Protein AF-A0A382YQ74-F1 (afdb_monomer)

Structure (mmCIF, N/CA/C/O backbone):
data_AF-A0A382YQ74-F1
#
_entry.id   AF-A0A382YQ74-F1
#
loop_
_atom_site.group_PDB
_atom_site.id
_atom_site.type_symbol
_atom_site.label_atom_id
_atom_site.label_alt_id
_atom_site.label_comp_id
_atom_site.label_asym_id
_atom_site.label_entity_id
_atom_site.label_seq_id
_atom_site.pdbx_PDB_ins_code
_atom_site.Cartn_x
_atom_site.Cartn_y
_atom_site.Cartn_z
_atom_site.occupancy
_atom_site.B_iso_or_equiv
_atom_site.auth_seq_id
_atom_site.auth_comp_id
_atom_site.auth_asym_id
_atom_site.auth_atom_id
_atom_site.pdbx_PDB_model_num
ATOM 1 N N . MET A 1 1 ? -22.605 9.521 -0.041 1.00 61.28 1 MET A N 1
ATOM 2 C CA . MET A 1 1 ? -22.144 8.118 0.072 1.00 61.28 1 MET A CA 1
ATOM 3 C C . MET A 1 1 ? -22.675 7.537 1.375 1.00 61.28 1 MET A C 1
ATOM 5 O O . MET A 1 1 ? -22.743 8.273 2.349 1.00 61.28 1 MET A O 1
ATOM 9 N N . LYS A 1 2 ? -23.101 6.265 1.387 1.00 82.38 2 LYS A N 1
ATOM 10 C CA . LYS A 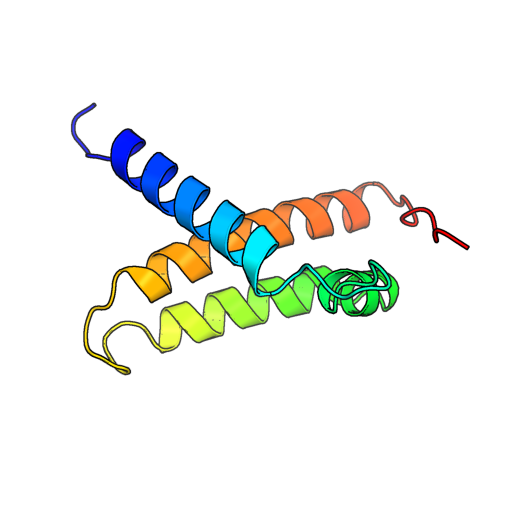1 2 ? -23.606 5.578 2.598 1.00 82.38 2 LYS A CA 1
ATOM 11 C C . LYS A 1 2 ? -22.477 5.175 3.556 1.00 82.38 2 LYS A C 1
ATOM 13 O O . LYS A 1 2 ? -22.715 4.978 4.742 1.00 82.38 2 LYS A O 1
ATOM 18 N N . PHE A 1 3 ? -21.263 5.054 3.030 1.00 87.44 3 PHE A N 1
ATOM 19 C CA . PHE A 1 3 ? -20.076 4.635 3.759 1.00 87.44 3 PHE A CA 1
ATOM 20 C C . PHE A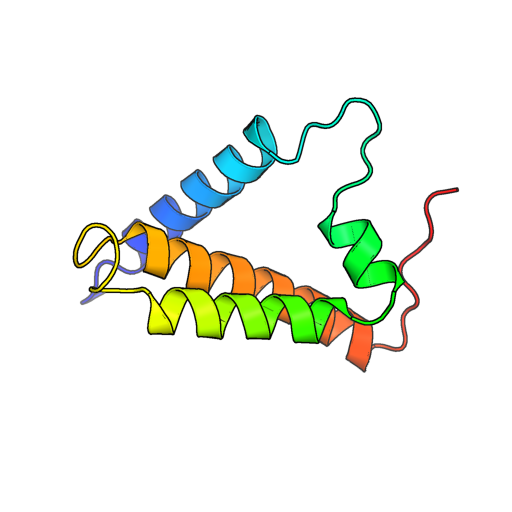 1 3 ? -19.038 5.757 3.782 1.00 87.44 3 PHE A C 1
ATOM 22 O O . PHE A 1 3 ? -18.997 6.601 2.886 1.00 87.44 3 PHE A O 1
ATOM 29 N N . ASN A 1 4 ? -18.164 5.729 4.788 1.00 90.50 4 ASN A N 1
ATOM 30 C CA . ASN A 1 4 ? -17.101 6.718 4.996 1.00 90.50 4 ASN A CA 1
ATOM 31 C C . ASN A 1 4 ? -15.880 6.465 4.089 1.00 90.50 4 ASN A C 1
ATOM 33 O O . ASN A 1 4 ? -14.739 6.632 4.512 1.00 90.50 4 ASN A O 1
ATOM 37 N N . GLU A 1 5 ? -16.109 6.011 2.857 1.00 91.31 5 GLU A N 1
ATOM 38 C CA . GLU A 1 5 ? -15.061 5.630 1.903 1.00 91.31 5 GLU A CA 1
ATOM 39 C C . GLU A 1 5 ? -14.109 6.791 1.636 1.00 91.31 5 GLU A C 1
ATOM 41 O O . GLU A 1 5 ? -12.902 6.606 1.716 1.00 91.31 5 GLU A O 1
ATOM 46 N N . HIS A 1 6 ? -14.639 7.999 1.430 1.00 93.81 6 HIS A N 1
ATOM 47 C CA . HIS A 1 6 ? -13.823 9.188 1.195 1.00 93.81 6 HIS A CA 1
ATOM 48 C C . HIS A 1 6 ? -12.867 9.485 2.362 1.00 93.81 6 HIS A C 1
ATOM 50 O O . HIS A 1 6 ? -11.671 9.660 2.155 1.00 93.81 6 HIS A O 1
ATOM 56 N N . THR A 1 7 ? -13.365 9.460 3.603 1.00 94.88 7 THR A N 1
ATOM 57 C CA . THR A 1 7 ? -12.522 9.632 4.797 1.00 94.88 7 THR A CA 1
ATOM 58 C C . THR A 1 7 ? -11.474 8.527 4.904 1.00 94.88 7 THR A C 1
ATOM 60 O O . THR A 1 7 ? -10.314 8.809 5.170 1.00 94.88 7 THR A O 1
ATOM 63 N N . ASN A 1 8 ? -11.854 7.271 4.654 1.00 95.31 8 ASN A N 1
ATOM 64 C CA . ASN A 1 8 ? -10.914 6.153 4.702 1.00 95.31 8 ASN A CA 1
ATOM 65 C C . ASN A 1 8 ? -9.817 6.260 3.634 1.00 95.31 8 ASN A C 1
ATOM 67 O O . ASN A 1 8 ? -8.680 5.896 3.913 1.00 95.31 8 ASN A O 1
ATOM 71 N N . LEU A 1 9 ? -10.146 6.744 2.435 1.00 95.06 9 LEU A N 1
ATOM 72 C CA . LEU A 1 9 ? -9.170 6.986 1.375 1.00 95.06 9 LEU A CA 1
ATOM 73 C C . LEU A 1 9 ? -8.191 8.097 1.765 1.00 95.06 9 LEU A C 1
ATOM 75 O O . LEU A 1 9 ? -6.991 7.911 1.588 1.00 95.06 9 LEU A O 1
ATOM 79 N N . ASN A 1 10 ? -8.677 9.189 2.364 1.00 96.25 10 ASN A N 1
ATOM 80 C CA . ASN A 1 10 ? -7.811 10.261 2.864 1.00 96.25 10 ASN A CA 1
ATOM 81 C C . ASN A 1 10 ? -6.879 9.755 3.978 1.00 96.25 10 ASN A C 1
ATOM 83 O O . ASN A 1 10 ? -5.678 9.991 3.918 1.00 96.25 10 ASN A O 1
ATOM 87 N N . ASP A 1 11 ? -7.386 8.965 4.933 1.00 95.94 11 ASP A N 1
ATOM 88 C CA . ASP A 1 11 ? -6.540 8.371 5.980 1.00 95.94 11 ASP A CA 1
ATOM 89 C C . ASP A 1 11 ? -5.440 7.461 5.396 1.00 95.94 11 ASP A C 1
ATOM 91 O O . ASP A 1 11 ? -4.326 7.389 5.921 1.00 95.94 11 ASP A O 1
ATOM 95 N N . VAL A 1 12 ? -5.762 6.711 4.333 1.00 96.62 12 VAL A N 1
ATOM 96 C CA . VAL A 1 12 ? -4.799 5.850 3.633 1.00 96.62 12 VAL A CA 1
ATOM 97 C C . VAL A 1 12 ? -3.762 6.689 2.898 1.00 96.62 12 VAL A C 1
ATOM 99 O O . VAL A 1 12 ? -2.581 6.351 2.962 1.00 96.62 12 VAL A O 1
ATOM 102 N N . LEU A 1 13 ? -4.178 7.767 2.233 1.00 94.38 13 LEU A N 1
ATOM 103 C CA . LEU A 1 13 ? -3.273 8.690 1.556 1.00 94.38 13 LEU A CA 1
ATOM 104 C C . LEU A 1 13 ? -2.279 9.299 2.552 1.00 94.38 13 LEU A C 1
ATOM 106 O O . LEU A 1 13 ? -1.074 9.132 2.375 1.00 94.38 13 LEU A O 1
ATOM 110 N N . ASP A 1 14 ? -2.769 9.857 3.660 1.00 95.12 14 ASP A N 1
ATOM 111 C CA . ASP A 1 14 ? -1.938 10.399 4.741 1.00 95.12 14 ASP A CA 1
ATOM 112 C C . ASP A 1 14 ? -0.950 9.354 5.285 1.00 95.12 14 ASP A C 1
ATOM 114 O O . ASP A 1 14 ? 0.201 9.656 5.612 1.00 95.12 14 ASP A O 1
ATOM 118 N N . TYR A 1 15 ? -1.398 8.102 5.429 1.00 93.38 15 TYR A N 1
ATOM 119 C CA . TYR A 1 15 ? -0.544 6.995 5.855 1.00 93.38 15 TYR A CA 1
ATOM 120 C C . TYR A 1 15 ? 0.568 6.699 4.836 1.00 93.38 15 TYR A C 1
ATOM 122 O O . TYR A 1 15 ? 1.723 6.490 5.228 1.00 93.38 15 TYR A O 1
ATOM 130 N N . ILE A 1 16 ? 0.240 6.672 3.543 1.00 90.81 16 ILE A N 1
ATOM 131 C CA . ILE A 1 16 ? 1.199 6.439 2.459 1.00 90.81 16 ILE A CA 1
ATOM 132 C C . ILE A 1 16 ? 2.231 7.568 2.432 1.00 90.81 16 ILE A C 1
ATOM 134 O O . ILE A 1 16 ? 3.426 7.283 2.505 1.00 90.81 16 ILE A O 1
ATOM 138 N N . GLU A 1 17 ? 1.796 8.828 2.444 1.00 89.81 17 GLU A N 1
ATOM 139 C CA . GLU A 1 17 ? 2.678 10.002 2.455 1.00 89.81 17 GLU A CA 1
ATOM 140 C C . GLU A 1 17 ? 3.652 9.981 3.640 1.00 89.81 17 GLU A C 1
ATOM 142 O O . GLU A 1 17 ? 4.855 10.191 3.473 1.00 89.81 17 GLU A O 1
ATOM 147 N N . LYS A 1 18 ? 3.165 9.629 4.838 1.00 88.69 18 LYS A N 1
ATOM 148 C CA . LYS A 1 18 ? 4.011 9.440 6.030 1.00 88.69 18 LYS A CA 1
ATOM 149 C C . LYS A 1 18 ? 4.997 8.287 5.880 1.00 88.69 18 LYS A C 1
ATOM 151 O O . LYS A 1 18 ? 6.107 8.347 6.404 1.00 88.69 18 LYS A O 1
ATOM 156 N N . THR A 1 19 ? 4.606 7.222 5.183 1.00 83.12 19 THR A N 1
ATOM 157 C CA . THR A 1 19 ? 5.516 6.106 4.909 1.00 83.12 19 THR A CA 1
ATOM 158 C C . THR A 1 19 ? 6.635 6.568 3.975 1.00 83.12 19 THR A C 1
ATOM 160 O O . THR A 1 19 ? 7.797 6.252 4.224 1.00 83.12 19 THR A O 1
ATOM 163 N N . TYR A 1 20 ? 6.321 7.377 2.962 1.00 76.00 20 TYR A N 1
ATOM 164 C CA . TYR A 1 20 ? 7.321 7.947 2.060 1.00 76.00 20 TYR A CA 1
ATOM 165 C C . TYR A 1 20 ? 8.259 8.950 2.738 1.00 76.00 20 TYR A C 1
ATOM 167 O O . TYR A 1 20 ? 9.462 8.901 2.491 1.00 76.00 20 TYR A O 1
ATOM 175 N N . SER A 1 21 ? 7.754 9.785 3.650 1.00 71.75 21 SER A N 1
ATOM 176 C CA . SER A 1 21 ? 8.581 10.766 4.366 1.00 71.75 21 SER A CA 1
ATOM 177 C C . SER A 1 21 ? 9.449 10.176 5.482 1.00 71.75 21 SER A C 1
ATOM 179 O O . SER A 1 21 ? 10.490 10.754 5.794 1.00 71.75 21 SER A O 1
ATOM 181 N N . GLY A 1 22 ? 9.047 9.047 6.081 1.00 62.72 22 GLY A N 1
ATOM 182 C CA . GLY A 1 22 ? 9.760 8.431 7.207 1.00 62.72 22 GLY A CA 1
ATOM 183 C C . GLY A 1 22 ? 10.563 7.164 6.888 1.00 62.72 22 GLY A C 1
ATOM 184 O O . GLY A 1 22 ? 11.563 6.908 7.552 1.00 62.72 22 GLY A O 1
ATOM 185 N N . HIS A 1 23 ? 10.130 6.346 5.922 1.00 53.88 23 HIS A N 1
ATOM 186 C CA . HIS A 1 23 ? 10.743 5.042 5.623 1.00 53.88 23 HIS A CA 1
ATOM 187 C C . HIS A 1 23 ? 11.421 4.963 4.247 1.00 53.88 23 HIS A C 1
ATOM 189 O O . HIS A 1 23 ? 12.315 4.134 4.080 1.00 53.88 23 HIS A O 1
ATOM 195 N N . TYR A 1 24 ? 11.013 5.785 3.274 1.00 49.09 24 TYR A N 1
ATOM 196 C CA . TYR A 1 24 ? 11.544 5.748 1.901 1.00 49.09 24 TYR A CA 1
ATOM 197 C C . TYR A 1 24 ? 12.551 6.867 1.584 1.00 49.09 24 TYR A C 1
ATOM 199 O O . TYR A 1 24 ? 13.125 6.896 0.498 1.00 49.09 24 TYR A O 1
ATOM 207 N N . THR A 1 25 ? 12.833 7.741 2.544 1.00 47.59 25 THR A N 1
ATOM 208 C CA . THR A 1 25 ? 13.919 8.726 2.534 1.00 47.59 25 THR A CA 1
ATOM 209 C C . THR A 1 25 ? 15.232 8.070 2.981 1.00 47.59 25 THR A C 1
ATOM 211 O O . THR A 1 25 ? 15.707 8.285 4.091 1.00 47.59 25 THR A O 1
ATOM 214 N N . SER A 1 26 ? 15.830 7.226 2.134 1.00 47.28 26 SER A N 1
ATOM 215 C CA . SER A 1 26 ? 17.268 6.932 2.254 1.00 47.28 26 SER A CA 1
ATOM 216 C C . SER A 1 26 ? 18.045 7.982 1.457 1.00 47.28 26 SER A C 1
ATOM 218 O O . SER A 1 26 ? 17.595 8.399 0.389 1.00 47.28 26 SER A O 1
ATOM 220 N N . GLU A 1 27 ? 19.206 8.410 1.957 1.00 47.72 27 GLU A N 1
ATOM 221 C CA . GLU A 1 27 ? 20.050 9.462 1.354 1.00 47.72 27 GLU A CA 1
ATOM 222 C C . GLU A 1 27 ? 20.461 9.181 -0.110 1.00 47.72 27 GLU A C 1
ATOM 224 O O . GLU A 1 27 ? 20.893 10.094 -0.806 1.00 47.72 27 GLU A O 1
ATOM 229 N N . ASN A 1 28 ? 20.259 7.949 -0.605 1.00 44.44 28 ASN A N 1
ATOM 230 C CA . ASN A 1 28 ? 20.648 7.503 -1.947 1.00 44.44 28 ASN A CA 1
ATOM 231 C C . ASN A 1 28 ? 19.460 7.149 -2.864 1.00 44.44 28 ASN A C 1
ATOM 233 O O . ASN A 1 28 ? 19.673 6.633 -3.959 1.00 44.44 28 ASN A O 1
ATOM 237 N N . GLY A 1 29 ? 18.209 7.357 -2.434 1.00 49.34 29 GLY A N 1
ATOM 238 C CA . GLY A 1 29 ? 17.020 7.216 -3.289 1.00 49.34 29 GLY A CA 1
ATOM 239 C C . GLY A 1 29 ? 16.651 5.793 -3.744 1.00 49.34 29 GLY A C 1
ATOM 240 O O . GLY A 1 29 ? 15.621 5.632 -4.391 1.00 49.34 29 GLY A O 1
ATOM 241 N N . ILE A 1 30 ? 17.431 4.759 -3.397 1.00 51.03 30 ILE A N 1
ATOM 242 C CA . ILE A 1 30 ? 17.117 3.358 -3.725 1.00 51.03 30 ILE A CA 1
ATOM 243 C C . ILE A 1 30 ? 16.185 2.790 -2.653 1.00 51.03 30 ILE A C 1
ATOM 245 O O . ILE A 1 30 ? 16.589 2.562 -1.507 1.00 51.03 30 ILE A O 1
ATOM 249 N N . GLN A 1 31 ? 14.928 2.551 -3.022 1.00 70.81 31 GLN A N 1
ATOM 250 C CA . GLN A 1 31 ? 13.922 1.993 -2.126 1.00 70.81 31 GLN A CA 1
ATOM 251 C C . GLN A 1 31 ? 14.012 0.461 -2.136 1.00 70.81 31 GLN A C 1
ATOM 253 O O . GLN A 1 31 ? 14.226 -0.151 -3.181 1.00 70.81 31 GLN A O 1
ATOM 258 N N . SER A 1 32 ? 13.790 -0.209 -0.996 1.00 77.00 32 SER A N 1
ATOM 259 C CA . SER A 1 32 ? 13.751 -1.686 -0.956 1.00 77.00 32 SER A CA 1
ATOM 260 C C . SER A 1 32 ? 12.749 -2.266 -1.958 1.00 77.00 32 SER A C 1
ATOM 262 O O . SER A 1 32 ? 12.949 -3.362 -2.470 1.00 77.00 32 SER A O 1
ATOM 264 N N . MET A 1 33 ? 11.692 -1.512 -2.264 1.00 84.38 33 MET A N 1
ATOM 265 C CA . MET A 1 33 ? 10.713 -1.890 -3.273 1.00 84.38 33 MET A CA 1
ATOM 266 C C . MET A 1 33 ? 11.274 -1.809 -4.698 1.00 84.38 33 MET A C 1
ATOM 268 O O . MET A 1 33 ? 10.982 -2.687 -5.500 1.00 84.38 33 MET A O 1
ATOM 272 N N . ASP A 1 34 ? 12.153 -0.849 -4.997 1.00 84.50 34 ASP A N 1
ATOM 273 C CA . ASP A 1 34 ? 12.822 -0.759 -6.300 1.00 84.50 34 ASP A CA 1
ATOM 274 C C . ASP A 1 34 ? 13.744 -1.959 -6.538 1.00 84.50 34 ASP A C 1
ATOM 276 O O . ASP A 1 34 ? 13.737 -2.531 -7.625 1.00 84.50 34 ASP A O 1
ATOM 280 N N . LEU A 1 35 ? 14.477 -2.391 -5.505 1.00 86.06 35 LEU A N 1
ATOM 281 C CA . LEU A 1 35 ? 15.331 -3.585 -5.564 1.00 86.06 35 LEU A CA 1
ATOM 282 C C . LEU A 1 35 ? 14.520 -4.876 -5.753 1.00 86.06 35 LEU A C 1
ATOM 284 O O . LEU A 1 35 ? 14.921 -5.777 -6.485 1.00 86.06 35 LEU A O 1
ATOM 288 N N . ILE A 1 36 ? 13.371 -4.991 -5.085 1.00 89.62 36 ILE A N 1
ATOM 289 C CA . ILE A 1 36 ? 12.508 -6.171 -5.218 1.00 89.62 36 ILE A CA 1
ATOM 290 C C . ILE A 1 36 ? 11.821 -6.178 -6.590 1.00 89.62 36 ILE A C 1
ATOM 292 O O . ILE A 1 36 ? 11.750 -7.231 -7.229 1.00 89.62 36 ILE A O 1
ATOM 296 N N . SER A 1 37 ? 11.349 -5.022 -7.057 1.00 89.31 37 SER A N 1
ATOM 297 C CA . SER A 1 37 ? 10.742 -4.859 -8.380 1.00 89.31 37 SER A CA 1
ATOM 298 C C . SER A 1 37 ? 11.745 -5.197 -9.490 1.00 89.31 37 SER A C 1
ATOM 300 O O . SER A 1 37 ? 11.451 -6.042 -10.334 1.00 89.31 37 SER A O 1
ATOM 302 N N . SER A 1 38 ? 12.982 -4.682 -9.421 1.00 88.06 38 SER A N 1
ATOM 303 C CA . SER A 1 38 ? 14.032 -4.981 -10.410 1.00 88.06 38 SER A CA 1
ATOM 304 C C . SER A 1 38 ? 14.451 -6.455 -10.444 1.00 88.06 38 SER A C 1
ATOM 306 O O . SER A 1 38 ? 14.928 -6.937 -11.468 1.00 88.06 38 SER A O 1
ATOM 308 N N . SER A 1 39 ? 14.215 -7.206 -9.362 1.00 90.00 39 SER A N 1
ATOM 309 C CA .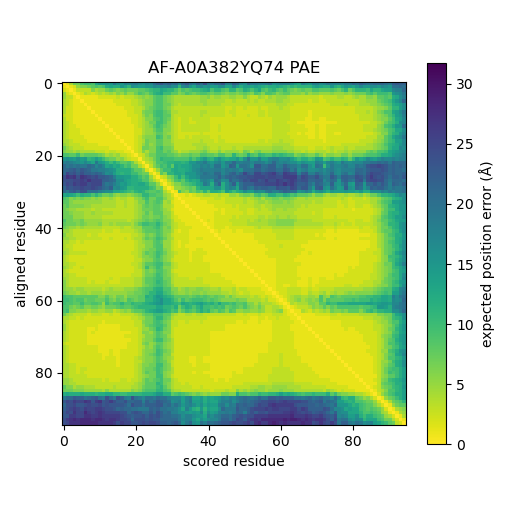 SER A 1 39 ? 14.410 -8.663 -9.337 1.00 90.00 39 SER A CA 1
ATOM 310 C C . SER A 1 39 ? 13.297 -9.464 -10.036 1.00 90.00 39 SER A C 1
ATOM 312 O O . SER A 1 39 ? 13.373 -10.692 -10.089 1.00 90.00 39 SER A O 1
ATOM 314 N N . GLY A 1 40 ? 12.243 -8.802 -10.528 1.00 89.00 40 GLY A N 1
ATOM 315 C CA . GLY A 1 40 ? 11.065 -9.437 -11.128 1.00 89.00 40 GLY A CA 1
ATOM 316 C C . GLY A 1 40 ? 10.107 -10.063 -10.109 1.00 89.00 40 GLY A C 1
ATOM 317 O O . GLY A 1 40 ? 9.243 -10.854 -10.478 1.00 89.00 40 GLY A O 1
ATOM 318 N N . ARG A 1 41 ? 10.259 -9.744 -8.814 1.00 92.88 41 ARG A N 1
ATOM 319 C CA . ARG A 1 41 ? 9.491 -10.350 -7.705 1.00 92.88 41 ARG A CA 1
ATOM 320 C C . ARG A 1 41 ? 8.563 -9.363 -6.995 1.00 92.88 41 ARG A C 1
ATOM 322 O O . ARG A 1 41 ? 8.022 -9.688 -5.937 1.00 92.88 41 ARG A O 1
ATOM 329 N N . GLY A 1 42 ? 8.386 -8.163 -7.549 1.00 93.00 42 GLY A N 1
ATOM 330 C CA . GLY A 1 42 ? 7.594 -7.090 -6.945 1.00 93.00 42 GLY A CA 1
ATOM 331 C C . GLY A 1 42 ? 6.135 -7.468 -6.709 1.00 93.00 42 GLY A C 1
ATOM 332 O O . GLY A 1 42 ? 5.635 -7.300 -5.594 1.00 93.00 42 GLY A O 1
ATOM 333 N N . LEU A 1 43 ? 5.475 -8.055 -7.712 1.00 95.25 43 LEU A N 1
ATOM 334 C CA . LEU A 1 43 ? 4.073 -8.469 -7.608 1.00 95.25 43 LEU A CA 1
ATOM 335 C C . LEU A 1 43 ? 3.861 -9.509 -6.495 1.00 95.25 43 LEU A C 1
ATOM 337 O O . LEU A 1 43 ? 3.036 -9.304 -5.602 1.00 95.25 43 LEU A O 1
ATOM 341 N N . ASP A 1 44 ? 4.655 -10.584 -6.493 1.00 96.12 44 ASP A N 1
ATOM 342 C CA . ASP A 1 44 ? 4.577 -11.642 -5.476 1.00 96.12 44 ASP A CA 1
ATOM 343 C C . ASP A 1 44 ? 4.844 -11.096 -4.069 1.00 96.12 44 ASP A C 1
ATOM 345 O O . ASP A 1 44 ? 4.167 -11.459 -3.102 1.00 96.12 44 ASP A O 1
ATOM 349 N N . PHE A 1 45 ? 5.811 -10.185 -3.942 1.00 95.12 45 PHE A N 1
ATOM 350 C CA . PHE A 1 45 ? 6.114 -9.528 -2.678 1.00 95.12 45 PHE A CA 1
ATOM 351 C C . PHE A 1 45 ? 4.930 -8.702 -2.159 1.00 95.12 45 PHE A C 1
ATOM 353 O O . PHE A 1 45 ? 4.600 -8.772 -0.967 1.00 95.12 45 PHE A O 1
ATOM 360 N N . CYS A 1 46 ? 4.267 -7.938 -3.030 1.00 96.38 46 CYS A N 1
ATOM 361 C CA . CYS A 1 46 ? 3.119 -7.121 -2.646 1.00 96.38 46 CYS A CA 1
ATOM 362 C C . CYS A 1 46 ? 1.931 -7.992 -2.218 1.00 96.38 46 CYS A C 1
ATOM 364 O O . CYS A 1 46 ? 1.384 -7.792 -1.129 1.00 96.38 46 CYS A O 1
ATOM 366 N N . LEU A 1 47 ? 1.596 -9.026 -2.996 1.00 98.00 47 LEU A N 1
ATOM 367 C CA . LEU A 1 47 ? 0.519 -9.967 -2.664 1.00 98.00 47 LEU A CA 1
ATOM 368 C C . LEU A 1 47 ? 0.809 -10.747 -1.371 1.00 98.00 47 LEU A C 1
ATOM 370 O O . LEU A 1 47 ? -0.077 -10.919 -0.529 1.00 98.00 47 LEU A O 1
ATOM 374 N N . GLY A 1 48 ? 2.064 -11.145 -1.148 1.00 97.88 48 GLY A N 1
ATOM 375 C CA . GLY A 1 48 ? 2.500 -11.747 0.112 1.00 97.88 48 GLY A CA 1
ATOM 376 C C . GLY A 1 48 ? 2.276 -10.829 1.317 1.00 97.88 48 GLY A C 1
ATOM 377 O O . GLY A 1 48 ? 1.840 -11.280 2.380 1.00 97.88 48 GLY A O 1
ATOM 378 N N . ASN A 1 49 ? 2.509 -9.523 1.160 1.00 97.38 49 ASN A N 1
ATOM 379 C CA . ASN A 1 49 ? 2.233 -8.546 2.211 1.00 97.38 49 ASN A CA 1
ATOM 380 C C . ASN A 1 49 ? 0.731 -8.348 2.449 1.00 97.38 49 ASN A C 1
ATOM 382 O O . ASN A 1 49 ? 0.328 -8.286 3.613 1.00 97.38 49 ASN A O 1
ATOM 386 N N . VAL A 1 50 ? -0.095 -8.317 1.398 1.00 98.12 50 VAL A N 1
ATOM 387 C CA . VAL A 1 50 ? -1.562 -8.299 1.529 1.00 98.12 50 VAL A CA 1
ATOM 388 C C . VAL A 1 50 ? -2.032 -9.488 2.372 1.00 98.12 50 VAL A C 1
ATOM 390 O O . VAL A 1 50 ? -2.691 -9.292 3.396 1.00 98.12 50 VAL A O 1
ATOM 393 N N . MET A 1 51 ? -1.608 -10.707 2.021 1.00 98.31 51 MET A N 1
ATOM 394 C CA . MET A 1 51 ? -1.947 -11.918 2.777 1.00 98.31 51 MET A CA 1
ATOM 395 C C . MET A 1 51 ? -1.456 -11.853 4.227 1.00 98.31 51 MET A C 1
ATOM 397 O O . MET A 1 51 ? -2.205 -12.170 5.153 1.00 98.31 51 MET A O 1
ATOM 401 N N . LYS A 1 52 ? -0.219 -11.391 4.452 1.00 96.75 52 LYS A N 1
ATOM 402 C CA . LYS A 1 52 ? 0.356 -11.229 5.795 1.00 96.75 52 LYS A CA 1
ATOM 403 C C . LYS A 1 52 ? -0.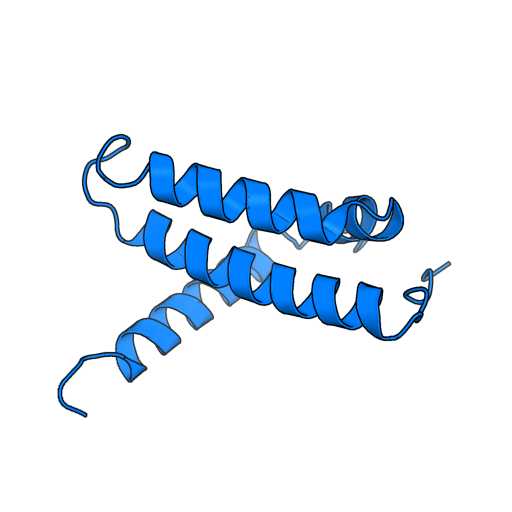492 -10.311 6.676 1.00 96.75 52 LYS A C 1
ATOM 405 O O . LYS A 1 52 ? -0.753 -10.657 7.827 1.00 96.75 52 LYS A O 1
ATOM 410 N N . TYR A 1 53 ? -0.888 -9.138 6.179 1.00 96.81 53 TYR A N 1
ATOM 411 C CA . TYR A 1 53 ? -1.646 -8.171 6.981 1.00 96.81 53 TYR A CA 1
ATOM 412 C C . TYR A 1 53 ? -3.108 -8.580 7.160 1.00 96.81 53 TYR A C 1
ATOM 414 O O . TYR A 1 53 ? -3.637 -8.409 8.258 1.00 96.81 53 TYR A O 1
ATOM 422 N N . ALA A 1 54 ? -3.715 -9.226 6.162 1.00 96.75 54 ALA A N 1
ATOM 423 C CA . ALA A 1 54 ? -5.031 -9.844 6.310 1.00 96.75 54 ALA A CA 1
ATOM 424 C C . ALA A 1 54 ? -5.016 -10.926 7.403 1.00 96.75 54 ALA A C 1
ATOM 426 O O . ALA A 1 54 ? -5.857 -10.922 8.298 1.00 96.75 54 ALA A O 1
ATOM 427 N N . ALA A 1 55 ? -4.002 -11.797 7.402 1.00 95.69 55 ALA A N 1
ATOM 428 C CA . ALA A 1 55 ? -3.850 -12.841 8.411 1.00 95.69 55 ALA A CA 1
ATOM 429 C C . ALA A 1 55 ? -3.502 -12.304 9.812 1.00 95.69 55 ALA A C 1
ATOM 431 O O . ALA A 1 55 ? -3.709 -13.022 10.798 1.00 95.69 55 ALA A O 1
ATOM 432 N N . ARG A 1 56 ? -2.946 -11.086 9.906 1.00 95.25 56 ARG A N 1
ATOM 433 C CA . ARG A 1 56 ? -2.545 -10.425 11.158 1.00 95.25 56 ARG A CA 1
ATOM 434 C C . ARG A 1 56 ? -3.680 -9.649 11.824 1.00 95.25 56 ARG A C 1
ATOM 4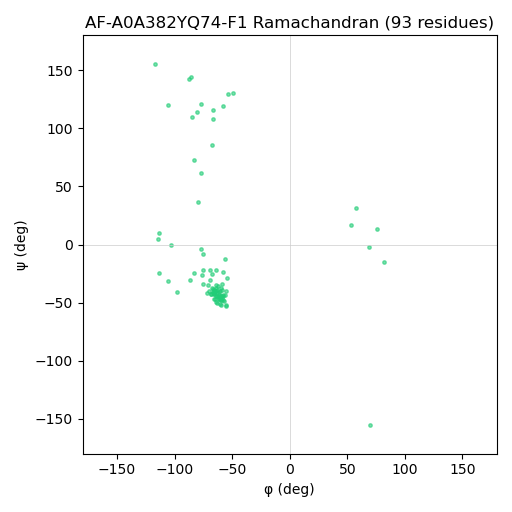36 O O . ARG A 1 56 ? -3.671 -9.542 13.054 1.00 95.25 56 ARG A O 1
ATOM 443 N N . TYR A 1 57 ? -4.619 -9.120 11.043 1.00 96.06 57 TYR A N 1
ATOM 444 C CA . TYR A 1 57 ? -5.723 -8.310 11.547 1.00 96.06 57 TYR A CA 1
ATOM 445 C C . TYR A 1 57 ? -6.487 -9.041 12.662 1.00 96.06 57 TYR A C 1
ATOM 447 O O . TYR A 1 57 ? -6.827 -10.217 12.538 1.00 96.06 57 TYR A O 1
ATOM 455 N N . GLY A 1 58 ? -6.702 -8.365 13.793 1.00 92.44 58 GLY A N 1
ATOM 456 C CA . GLY A 1 58 ? -7.348 -8.953 14.970 1.00 92.44 58 GLY A CA 1
ATOM 457 C C . GLY A 1 58 ? -6.427 -9.792 15.864 1.00 92.44 58 GLY A C 1
ATOM 458 O O . GLY A 1 58 ? -6.785 -10.044 17.010 1.00 92.44 58 GLY A O 1
ATOM 459 N N . LYS A 1 59 ? -5.231 -10.187 15.397 1.00 91.00 59 LYS A N 1
ATOM 460 C CA . LYS A 1 59 ? -4.271 -10.999 16.174 1.00 91.00 59 LYS A CA 1
ATOM 461 C C . LYS A 1 59 ? -3.181 -10.166 16.837 1.00 91.00 59 LYS A C 1
ATOM 463 O O . LYS A 1 59 ? -2.802 -10.441 17.970 1.00 91.00 59 LYS A O 1
ATOM 468 N N . LYS A 1 60 ? -2.655 -9.155 16.138 1.00 85.31 60 LYS A N 1
ATOM 469 C CA . LYS A 1 60 ? -1.619 -8.258 16.673 1.00 85.31 60 LYS A CA 1
ATOM 470 C C . LYS A 1 60 ? -2.229 -6.902 17.003 1.00 85.31 60 LYS A C 1
ATOM 472 O O . LYS A 1 60 ? -2.696 -6.213 16.106 1.00 85.31 60 LYS A O 1
ATOM 477 N N . ASN A 1 61 ? -2.151 -6.493 18.268 1.00 84.00 61 ASN A N 1
ATOM 478 C CA . ASN A 1 61 ? -2.696 -5.220 18.762 1.00 84.00 61 ASN A CA 1
ATOM 479 C C . ASN A 1 61 ? -4.214 -5.067 18.512 1.00 84.00 61 ASN A C 1
ATOM 481 O O . ASN A 1 61 ? -4.697 -3.959 18.289 1.00 84.00 61 ASN A O 1
ATOM 485 N N . GLY A 1 62 ? -4.956 -6.181 18.528 1.00 88.06 62 GLY A N 1
ATOM 486 C CA . 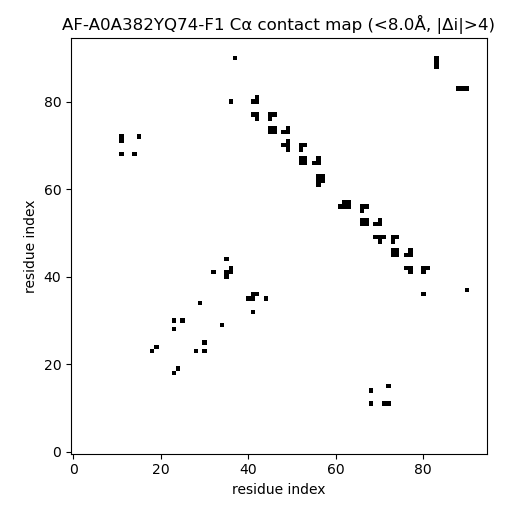GLY A 1 62 ? -6.402 -6.208 18.294 1.00 88.06 62 GLY A CA 1
ATOM 487 C C . GLY A 1 62 ? -6.809 -5.894 16.849 1.00 88.06 62 GLY A C 1
ATOM 488 O O . GLY A 1 62 ? -6.053 -6.108 15.900 1.00 88.06 62 GLY A O 1
ATOM 489 N N . ALA A 1 63 ? -8.039 -5.407 16.672 1.00 86.06 63 ALA A N 1
ATOM 490 C CA . ALA A 1 63 ? -8.627 -5.052 15.377 1.00 86.06 63 ALA A CA 1
ATOM 491 C C . ALA A 1 63 ? -8.089 -3.705 14.847 1.00 86.06 63 ALA A C 1
ATOM 493 O O . ALA A 1 63 ? -8.820 -2.728 14.689 1.00 86.06 63 ALA A O 1
ATOM 494 N N . ASN A 1 64 ? -6.779 -3.629 14.609 1.00 86.69 64 ASN A N 1
ATOM 495 C CA . ASN A 1 64 ? -6.100 -2.384 14.273 1.00 86.69 64 ASN A CA 1
ATOM 496 C C . ASN A 1 64 ? -6.328 -1.964 12.803 1.00 86.69 64 ASN A C 1
ATOM 498 O O . ASN A 1 64 ? -5.928 -2.676 11.880 1.00 86.69 64 ASN A O 1
ATOM 502 N N . LYS A 1 65 ? -6.899 -0.766 12.581 1.00 91.88 65 LYS A N 1
ATOM 503 C CA . LYS A 1 65 ? -7.138 -0.178 11.243 1.00 91.88 65 LYS A CA 1
ATOM 504 C C . LYS A 1 65 ? -5.849 -0.015 10.420 1.00 91.88 65 LYS A C 1
ATOM 506 O O . LYS A 1 65 ? -5.912 -0.046 9.196 1.00 91.88 65 LYS A O 1
ATOM 511 N N . ILE A 1 66 ? -4.681 0.069 11.063 1.00 93.50 66 ILE A N 1
ATOM 512 C CA . ILE A 1 66 ? -3.372 0.131 10.391 1.00 93.50 66 ILE A CA 1
ATOM 513 C C . ILE A 1 66 ? -3.131 -1.103 9.512 1.00 93.50 66 ILE A C 1
ATOM 515 O O . ILE A 1 66 ? -2.515 -0.981 8.457 1.00 93.50 66 ILE A O 1
ATOM 519 N N . ASP A 1 67 ? -3.612 -2.289 9.901 1.00 95.62 67 ASP A N 1
ATOM 520 C CA . ASP A 1 67 ? -3.480 -3.475 9.046 1.00 95.62 67 ASP A CA 1
ATOM 521 C C . ASP A 1 67 ? -4.316 -3.354 7.772 1.00 95.62 67 ASP A C 1
ATOM 523 O O . ASP A 1 67 ? -3.837 -3.710 6.699 1.00 95.62 67 ASP A O 1
ATOM 527 N N . LEU A 1 68 ? -5.507 -2.758 7.861 1.00 96.56 68 LEU A N 1
ATOM 528 C CA . LEU A 1 68 ? -6.340 -2.471 6.692 1.00 96.56 68 LEU A CA 1
ATOM 529 C C . LEU A 1 68 ? -5.685 -1.422 5.781 1.00 96.56 68 LEU A C 1
ATOM 531 O O . LEU A 1 68 ? -5.645 -1.605 4.569 1.00 96.56 68 LEU A O 1
ATOM 535 N N . MET A 1 69 ? -5.095 -0.367 6.353 1.00 96.44 69 MET A N 1
ATOM 536 C CA . MET A 1 69 ? -4.348 0.638 5.581 1.00 96.44 69 MET A CA 1
ATOM 537 C C . MET A 1 69 ? -3.149 0.024 4.853 1.00 96.44 69 MET A C 1
ATOM 539 O O . MET A 1 69 ? -2.909 0.325 3.686 1.00 96.44 69 MET A O 1
ATOM 543 N N . LYS A 1 70 ? -2.422 -0.889 5.510 1.00 95.06 70 LYS A N 1
ATOM 544 C CA . LYS A 1 70 ? -1.308 -1.621 4.895 1.00 95.06 70 LYS A CA 1
ATOM 545 C C . LYS A 1 70 ? -1.768 -2.543 3.774 1.00 95.06 70 LYS A C 1
ATOM 547 O O . LYS A 1 70 ? -1.085 -2.614 2.759 1.00 95.06 70 LYS A O 1
ATOM 552 N N . ILE A 1 71 ? -2.908 -3.218 3.927 1.00 97.44 71 ILE A N 1
ATOM 553 C CA . ILE A 1 71 ? -3.503 -4.012 2.842 1.00 97.44 71 ILE A CA 1
ATOM 554 C C . ILE A 1 71 ? -3.763 -3.124 1.622 1.00 97.44 71 ILE A C 1
ATOM 556 O O . ILE A 1 71 ? -3.359 -3.492 0.522 1.00 97.44 71 ILE A O 1
ATOM 560 N N . ILE A 1 72 ? -4.369 -1.946 1.811 1.00 97.69 72 ILE A N 1
ATOM 561 C CA . ILE A 1 72 ? -4.663 -1.025 0.703 1.00 97.69 72 ILE A CA 1
ATOM 562 C C . ILE A 1 72 ? -3.365 -0.518 0.063 1.00 97.69 72 ILE A C 1
ATOM 564 O O . ILE A 1 72 ? -3.222 -0.609 -1.151 1.00 97.69 72 ILE A O 1
ATOM 568 N N . HIS A 1 73 ? -2.383 -0.084 0.859 1.00 95.25 73 HIS A N 1
ATOM 569 C CA . HIS A 1 73 ? -1.076 0.353 0.354 1.00 95.25 73 HIS A CA 1
ATOM 570 C C . HIS A 1 73 ? -0.406 -0.742 -0.498 1.00 95.25 73 HIS A C 1
ATOM 572 O O . HIS A 1 73 ? -0.064 -0.501 -1.653 1.00 95.25 73 HIS A O 1
ATOM 578 N N . TYR A 1 74 ? -0.274 -1.971 0.008 1.00 95.88 74 TYR A N 1
ATOM 579 C CA . TYR A 1 74 ? 0.342 -3.050 -0.774 1.00 95.88 74 TYR A CA 1
ATOM 580 C C . TYR A 1 74 ? -0.494 -3.484 -1.980 1.00 95.88 74 TYR A C 1
ATOM 582 O O . TYR A 1 74 ? 0.077 -3.955 -2.958 1.00 95.88 74 TYR A O 1
ATOM 590 N N . THR A 1 75 ? -1.815 -3.298 -1.949 1.00 98.25 75 THR A N 1
ATOM 591 C CA . THR A 1 75 ? -2.665 -3.496 -3.132 1.00 98.25 75 THR A CA 1
ATOM 592 C C . THR A 1 75 ? -2.347 -2.462 -4.213 1.00 98.25 75 THR A C 1
ATOM 594 O O . THR A 1 75 ? -2.197 -2.837 -5.369 1.00 98.25 75 THR A O 1
ATOM 597 N N . LEU A 1 76 ? -2.160 -1.187 -3.852 1.00 96.00 76 LEU A N 1
ATOM 598 C CA . LEU A 1 76 ? -1.768 -0.137 -4.802 1.00 96.00 76 LEU A CA 1
ATOM 599 C C . LEU A 1 76 ? -0.386 -0.404 -5.418 1.00 96.00 76 LEU A C 1
ATOM 601 O O . LEU A 1 76 ? -0.213 -0.259 -6.624 1.00 96.00 76 LEU A O 1
ATOM 605 N N . LEU A 1 77 ? 0.583 -0.868 -4.619 1.00 93.62 77 LEU A N 1
ATOM 606 C CA . LEU A 1 77 ? 1.887 -1.294 -5.143 1.00 93.62 77 LEU A CA 1
ATOM 607 C C . LEU A 1 77 ? 1.760 -2.519 -6.061 1.00 93.62 77 LEU A C 1
ATOM 609 O O . LEU A 1 77 ? 2.403 -2.570 -7.103 1.00 93.62 77 LEU A O 1
ATOM 613 N N . ALA A 1 78 ? 0.904 -3.485 -5.715 1.00 96.19 78 ALA A N 1
ATOM 614 C CA . ALA A 1 78 ? 0.647 -4.646 -6.564 1.00 96.19 78 ALA A CA 1
ATOM 615 C C . ALA A 1 78 ? 0.030 -4.255 -7.914 1.00 96.19 78 ALA A C 1
ATOM 617 O O . ALA A 1 78 ? 0.367 -4.882 -8.911 1.00 96.19 78 ALA A O 1
ATOM 618 N N . MET A 1 79 ? -0.832 -3.232 -7.959 1.00 96.38 79 MET A N 1
ATOM 619 C CA . MET A 1 79 ? -1.367 -2.698 -9.218 1.00 96.38 79 MET A CA 1
ATOM 620 C C . MET A 1 79 ? -0.241 -2.154 -10.104 1.00 96.38 79 MET A C 1
ATOM 622 O O . MET A 1 79 ? -0.148 -2.544 -11.259 1.00 96.38 79 MET A O 1
ATOM 626 N N . ASN A 1 80 ? 0.678 -1.361 -9.543 1.00 93.62 80 ASN A N 1
ATOM 627 C CA . ASN A 1 80 ? 1.846 -0.872 -10.282 1.00 93.62 80 ASN A CA 1
ATOM 628 C C . ASN A 1 80 ? 2.723 -2.019 -10.820 1.00 93.62 80 ASN A C 1
ATOM 630 O O . ASN A 1 80 ? 3.120 -2.016 -11.979 1.00 93.62 80 ASN A O 1
ATOM 634 N N . GLU A 1 81 ? 3.020 -3.024 -9.990 1.00 93.38 81 GLU A N 1
ATOM 635 C CA . GLU A 1 81 ? 3.825 -4.177 -10.418 1.00 93.38 81 GLU A CA 1
ATOM 636 C C . GLU A 1 81 ? 3.093 -5.075 -11.426 1.00 93.38 81 GLU A C 1
ATOM 638 O O . GLU A 1 81 ? 3.735 -5.707 -12.263 1.00 93.38 81 GLU A O 1
ATOM 643 N N . HIS A 1 82 ? 1.762 -5.148 -11.354 1.00 95.12 82 HIS A N 1
ATOM 644 C CA . HIS A 1 82 ? 0.941 -5.812 -12.362 1.00 95.12 82 HIS A CA 1
ATOM 645 C C . HIS A 1 82 ? 1.058 -5.093 -13.704 1.00 95.12 82 HIS A C 1
ATOM 647 O O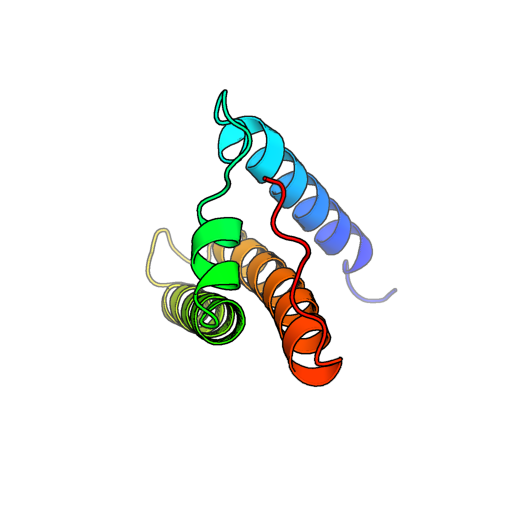 . HIS A 1 82 ? 1.378 -5.742 -14.695 1.00 95.12 82 HIS A O 1
ATOM 653 N N . ASP A 1 83 ? 0.889 -3.770 -13.720 1.00 93.88 83 ASP A N 1
ATOM 654 C CA . ASP A 1 83 ? 0.991 -2.976 -14.943 1.00 93.88 83 ASP A CA 1
ATOM 655 C C . ASP A 1 83 ? 2.382 -3.121 -15.582 1.00 93.88 83 ASP A C 1
ATOM 657 O O . ASP A 1 83 ? 2.464 -3.388 -16.777 1.00 93.88 83 ASP A O 1
ATOM 661 N N . ILE A 1 84 ? 3.464 -3.068 -14.788 1.00 89.69 84 ILE A N 1
ATOM 662 C CA . ILE A 1 84 ? 4.847 -3.323 -15.249 1.00 89.69 84 ILE A CA 1
ATOM 663 C C . ILE A 1 84 ? 4.990 -4.725 -15.863 1.00 89.69 84 ILE A C 1
ATOM 665 O O . ILE A 1 84 ? 5.644 -4.905 -16.890 1.00 89.69 84 ILE A O 1
ATOM 669 N N . LYS A 1 85 ? 4.404 -5.742 -15.223 1.00 88.62 85 LYS A N 1
ATOM 670 C CA . LYS A 1 85 ? 4.498 -7.131 -15.683 1.00 88.62 85 LYS A CA 1
ATOM 671 C C . LYS A 1 85 ? 3.742 -7.355 -16.994 1.00 88.62 85 LYS A C 1
ATOM 673 O O . LYS A 1 85 ? 4.252 -8.060 -17.861 1.00 88.62 85 LYS A O 1
ATOM 678 N N . GLU A 1 86 ? 2.546 -6.789 -17.132 1.00 88.81 86 GLU A N 1
ATOM 679 C CA . GLU A 1 86 ? 1.685 -6.999 -18.302 1.00 88.81 86 GLU A CA 1
ATOM 680 C C . GLU A 1 86 ? 2.046 -6.084 -19.483 1.00 88.81 86 GLU A C 1
ATOM 682 O O . GLU A 1 86 ? 1.804 -6.447 -20.635 1.00 88.81 86 GLU A O 1
ATOM 687 N N . SER A 1 87 ? 2.673 -4.928 -19.241 1.00 84.31 87 SER A N 1
ATOM 688 C CA . SER A 1 87 ? 3.114 -4.018 -20.307 1.00 84.31 87 SER A CA 1
ATOM 689 C C . SER A 1 87 ? 4.373 -4.492 -21.053 1.00 84.31 87 SER A C 1
ATOM 691 O O . SER A 1 87 ? 4.729 -3.902 -22.072 1.00 84.31 87 SER A O 1
ATOM 693 N N . ASN A 1 88 ? 5.046 -5.561 -20.594 1.00 63.56 88 ASN A N 1
ATOM 694 C CA . ASN A 1 88 ? 6.411 -5.942 -21.002 1.00 63.56 88 ASN A CA 1
ATOM 695 C C . ASN A 1 88 ? 7.440 -4.796 -20.858 1.00 63.56 88 ASN A C 1
ATOM 697 O O . ASN A 1 88 ? 8.523 -4.861 -21.446 1.00 63.56 88 ASN A O 1
ATOM 701 N N . GLU A 1 89 ? 7.137 -3.744 -20.093 1.00 61.25 89 GLU A N 1
ATOM 702 C CA . GLU A 1 89 ? 8.070 -2.647 -19.867 1.00 61.25 89 GLU A CA 1
ATOM 703 C C . GLU A 1 89 ? 9.082 -3.047 -18.790 1.00 61.25 89 GLU A C 1
ATOM 705 O O . GLU A 1 89 ? 8.767 -3.199 -17.611 1.00 61.25 89 GLU A O 1
ATOM 710 N N . THR A 1 90 ? 10.352 -3.175 -19.171 1.00 56.53 90 THR A N 1
ATOM 711 C CA . THR A 1 90 ? 11.440 -3.119 -18.192 1.00 56.53 90 THR A CA 1
ATOM 712 C C . THR A 1 90 ? 11.490 -1.712 -17.613 1.00 56.53 90 THR A C 1
ATOM 714 O O . THR A 1 90 ? 11.785 -0.760 -18.338 1.00 56.53 90 THR A O 1
ATOM 717 N N . ARG A 1 91 ? 11.220 -1.580 -16.308 1.00 56.69 91 ARG A N 1
ATOM 718 C CA . ARG A 1 91 ? 11.372 -0.317 -15.575 1.00 56.69 91 ARG A CA 1
ATOM 719 C C . ARG A 1 91 ? 12.756 0.275 -15.878 1.00 56.69 91 ARG A C 1
ATOM 721 O O . ARG A 1 91 ? 13.739 -0.464 -15.769 1.00 56.69 91 ARG A O 1
ATOM 728 N N . PRO A 1 92 ? 12.868 1.563 -16.253 1.00 51.16 92 PRO A N 1
ATOM 729 C CA . PRO A 1 92 ? 14.165 2.163 -16.518 1.00 51.16 92 PRO A CA 1
ATOM 730 C C . PRO A 1 92 ? 15.035 2.034 -15.268 1.00 51.16 92 PRO A C 1
ATOM 732 O O . PRO A 1 92 ? 14.685 2.514 -14.188 1.00 51.16 92 PRO A O 1
ATOM 735 N N . THR A 1 93 ? 16.159 1.335 -15.405 1.00 46.41 93 THR A N 1
ATOM 736 C CA . THR A 1 93 ? 17.221 1.349 -14.407 1.00 46.41 93 THR A CA 1
ATOM 737 C C . THR A 1 93 ? 17.801 2.753 -14.414 1.00 46.41 93 THR A C 1
ATOM 739 O O . THR A 1 93 ? 18.473 3.133 -15.372 1.00 46.41 93 THR A O 1
ATOM 742 N N . ASN A 1 94 ? 17.527 3.532 -13.369 1.00 44.72 94 ASN A N 1
ATOM 743 C CA . ASN A 1 94 ? 18.275 4.756 -13.109 1.00 44.72 94 ASN A CA 1
ATOM 744 C C . ASN A 1 94 ? 19.709 4.352 -12.720 1.00 44.72 94 ASN A C 1
ATOM 746 O O . ASN A 1 94 ? 19.993 4.132 -11.543 1.00 44.72 94 ASN A O 1
ATOM 750 N N . THR A 1 95 ? 20.562 4.152 -13.730 1.00 37.66 95 THR A N 1
ATOM 751 C CA . THR A 1 95 ? 22.031 4.233 -13.624 1.00 37.66 95 THR A CA 1
ATOM 752 C C . THR A 1 95 ? 22.477 5.680 -13.583 1.00 37.66 95 THR A C 1
ATOM 754 O O . THR A 1 95 ? 21.889 6.482 -14.343 1.00 37.66 95 THR A O 1
#

pLDDT: mean 84.17, std 16.82, range [37.66, 98.31]

InterPro domains:
  IPR021739 SaV-like [PF11753] (19-74)

Mean predicted aligned error: 6.92 Å

Sequence (95 aa):
MKFNEHTNLNDVLDYIEKTYSGH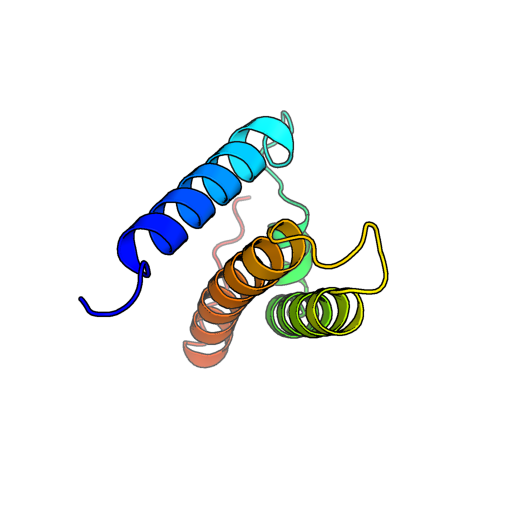YTSENGIQSMDLISSSGRGLDFCLGNVMKYAARYGKKNGANKIDLMKIIHYTLLAMNEHDIKESNETRPTNT

Solvent-accessible surface area (backbone atoms only — not comparable to full-atom values): 5485 Å² total; per-residue (Å²): 126,100,62,68,56,69,61,53,51,50,56,38,48,56,50,51,55,51,44,46,70,72,72,50,68,48,101,80,70,75,38,77,62,56,60,37,39,74,70,76,43,33,39,63,53,21,52,50,49,29,53,51,29,63,73,36,52,52,71,60,87,38,80,40,66,66,35,56,42,49,30,52,51,28,48,56,52,24,50,55,35,45,53,4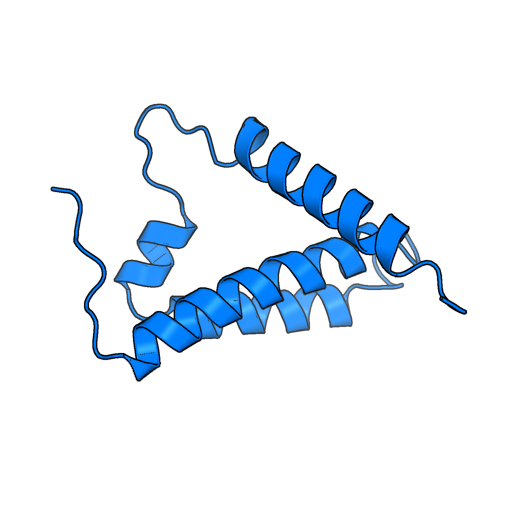0,63,74,67,73,50,77,76,83,78,89,121

Secondary structure (DSSP, 8-state):
--S-HHHHHHHHHHHHHHHHHHTS--TT---HHHHHHHTT-HHHHHHHHHHHHHHHTTTSSSS-HHHHHHHHHHHHHHHHHHHHHHTT-------

Organism: NCBI:txid408172

Radius of gyration: 15.02 Å; Cα contacts (8 Å, |Δi|>4): 57; chains: 1; bounding box: 46×24×40 Å

Foldseek 3Di:
DVDPVVVLVVVLVVVVVVCCVPPQPDVVRDGPLNVCLLVVNNLVVLVVLLVVLVVCQCPPPGNDCVSVSSNVVSVVSNVVSVCCVVVVDDDDDPD